Protein 2JP3 (pdb70)

Secondary structure (DSSP, 8-state):
--TTSTTSGGGGGGHHHHHHHHHHHHHHHHHHHHHHHTTHHHHHHT--TTTSTTTSHHHHS---S--

Foldseek 3Di:
DPPPCVPDPCVVVCCCCVVVVVVVVVVVVVVVVVVCVVVVVCCVVVNDPPPPCPVVCVVVHVPDPDD

Solvent-accessible surface area: 6383 Å² total; per-residue (Å²): 212,46,142,112,68,152,72,61,100,144,72,136,70,135,101,63,115,112,126,35,34,137,114,140,35,41,105,111,86,114,56,39,111,56,130,50,115,83,26,92,80,106,52,174,198,88,80,53,130,81,65,70,45,119,139,49,56,87,153,114,65,114,67,70,115,77,186

Sequence (67 aa):
NGPVDKGSPFYYDWESLQLGGLIFGGLLCIAGIALALSGKCKCRRNHTPSSLPEKVTPLITPGSAST

Structure (mmCIF, N/CA/C/O backbone):
data_2JP3
#
_entry.id   2JP3
#
loop_
_atom_site.group_PDB
_atom_site.id
_atom_site.type_symbol
_atom_site.label_atom_id
_atom_site.label_alt_id
_atom_site.label_comp_id
_atom_site.label_asym_id
_atom_site.label_entity_id
_atom_site.label_seq_id
_atom_site.pdbx_PDB_ins_code
_atom_site.Cartn_x
_atom_site.Cartn_y
_atom_site.Cartn_z
_atom_site.occupancy
_atom_site.B_iso_or_equiv
_atom_site.auth_seq_id
_atom_site.auth_comp_id
_atom_site.auth_asym_id
_atom_site.auth_atom_id
_atom_site.pdbx_PDB_model_num
ATOM 1 N N . ASN A 1 1 ? -20.462 -5.686 30.099 1.00 0.00 1 ASN A N 1
ATOM 2 C CA . ASN A 1 1 ? -20.343 -4.679 29.007 1.00 0.00 1 ASN A CA 1
ATOM 3 C C . ASN A 1 1 ? -19.174 -3.746 29.303 1.00 0.00 1 ASN A C 1
ATOM 4 O O . ASN A 1 1 ? -19.068 -3.197 30.400 1.00 0.00 1 ASN A O 1
ATOM 17 N N . GLY A 1 2 ? -18.298 -3.571 28.31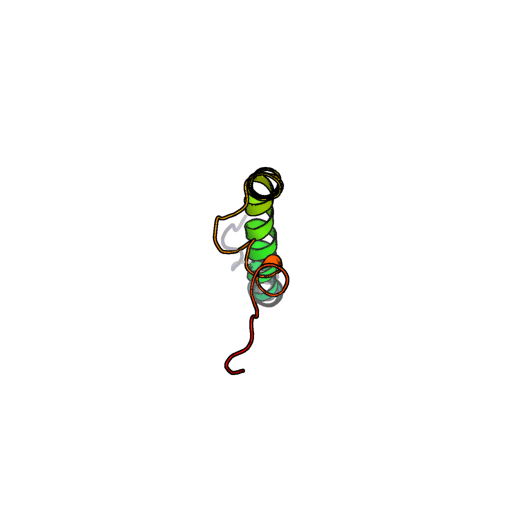9 1.00 0.00 2 GLY A N 1
ATOM 18 C CA . GLY A 1 2 ? -17.140 -2.700 28.487 1.00 0.00 2 GLY A CA 1
ATOM 19 C C . GLY A 1 2 ? -16.419 -2.486 27.161 1.00 0.00 2 GLY A C 1
ATOM 20 O O . GLY A 1 2 ? -15.300 -2.959 26.967 1.00 0.00 2 GLY A O 1
ATOM 24 N N . PRO A 1 3 ? -17.041 -1.782 26.253 1.00 0.00 3 PRO A N 1
ATOM 25 C CA . PRO A 1 3 ? -16.451 -1.494 24.913 1.00 0.00 3 PRO A CA 1
ATOM 26 C C . PRO A 1 3 ? -15.052 -0.892 25.022 1.00 0.00 3 PRO A C 1
ATOM 27 O O . PRO A 1 3 ? -14.346 -0.751 24.023 1.00 0.00 3 PRO A O 1
ATOM 38 N N . VAL A 1 4 ? -14.662 -0.538 26.242 1.00 0.00 4 VAL A N 1
ATOM 39 C CA . VAL A 1 4 ? -13.347 0.049 26.474 1.00 0.00 4 VAL A CA 1
ATOM 40 C C . VAL A 1 4 ? -12.265 -1.025 26.442 1.00 0.00 4 VAL A C 1
ATOM 41 O O . VAL A 1 4 ? -11.134 -0.768 26.028 1.00 0.00 4 VAL A O 1
ATOM 54 N N . ASP A 1 5 ? -12.618 -2.229 26.880 1.00 0.00 5 ASP A N 1
ATOM 55 C CA . ASP A 1 5 ? -11.667 -3.334 26.896 1.00 0.00 5 ASP A CA 1
ATOM 56 C C . ASP A 1 5 ? -10.683 -3.176 28.050 1.00 0.00 5 ASP A C 1
ATOM 57 O O . ASP A 1 5 ? -10.254 -4.161 28.652 1.00 0.00 5 ASP A O 1
ATOM 66 N N . LYS A 1 6 ? -10.328 -1.931 28.353 1.00 0.00 6 LYS A N 1
ATOM 67 C CA . LYS A 1 6 ? -9.393 -1.657 29.438 1.00 0.00 6 LYS A CA 1
ATOM 68 C C . LYS A 1 6 ? -10.021 -1.997 30.786 1.00 0.00 6 LYS A C 1
ATOM 69 O O . LYS A 1 6 ? -9.445 -1.720 31.838 1.00 0.00 6 LYS A O 1
ATOM 88 N N . GLY A 1 7 ? -11.204 -2.601 30.746 1.00 0.00 7 GLY A N 1
ATOM 89 C CA . GLY A 1 7 ? -11.901 -2.977 31.971 1.00 0.00 7 GLY A CA 1
ATOM 90 C C . GLY A 1 7 ? -11.436 -4.345 32.458 1.00 0.00 7 GLY A C 1
ATOM 91 O O . GLY A 1 7 ? -11.139 -4.527 33.639 1.00 0.00 7 GLY A O 1
ATOM 95 N N . SER A 1 8 ? -11.373 -5.301 31.538 1.00 0.00 8 SER A N 1
ATOM 96 C CA . SER A 1 8 ? -10.938 -6.650 31.879 1.00 0.00 8 SER A CA 1
ATOM 97 C C . SER A 1 8 ? -9.471 -6.840 31.502 1.00 0.00 8 SER A C 1
ATOM 98 O O . SER A 1 8 ? -8.923 -6.071 30.713 1.00 0.00 8 SER A O 1
ATOM 106 N N . PRO A 1 9 ? -8.829 -7.842 32.045 1.00 0.00 9 PRO A N 1
ATOM 107 C CA . PRO A 1 9 ? -7.395 -8.123 31.749 1.00 0.00 9 PRO A CA 1
ATOM 108 C C . PRO A 1 9 ? -7.183 -8.549 30.299 1.00 0.00 9 PRO A C 1
ATOM 109 O O . PRO A 1 9 ? -6.057 -8.556 29.803 1.00 0.00 9 PRO A O 1
ATOM 120 N N . PHE A 1 10 ? -8.273 -8.899 29.623 1.00 0.00 10 PHE A N 1
ATOM 121 C CA . PHE A 1 10 ? -8.189 -9.319 28.228 1.00 0.00 10 PHE A CA 1
ATOM 122 C C . PHE A 1 10 ? -7.750 -8.153 27.349 1.00 0.00 10 PHE A C 1
ATOM 123 O O . PHE A 1 10 ? -7.677 -8.279 26.126 1.00 0.00 10 PHE A O 1
ATOM 140 N N . TYR A 1 11 ? -7.457 -7.020 27.979 1.00 0.00 11 TYR A N 1
ATOM 141 C CA . TYR A 1 11 ? -7.025 -5.838 27.243 1.00 0.00 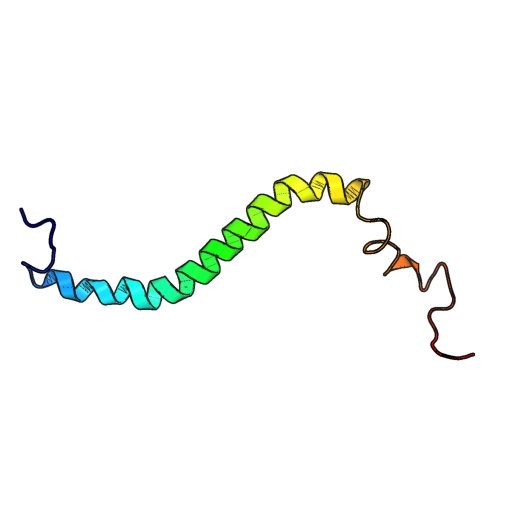11 TYR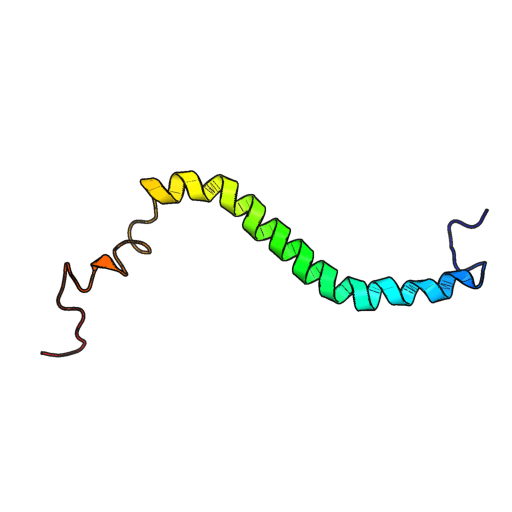 A CA 1
ATOM 142 C C . TYR A 1 11 ? -5.579 -5.993 26.785 1.00 0.00 11 TYR A C 1
ATO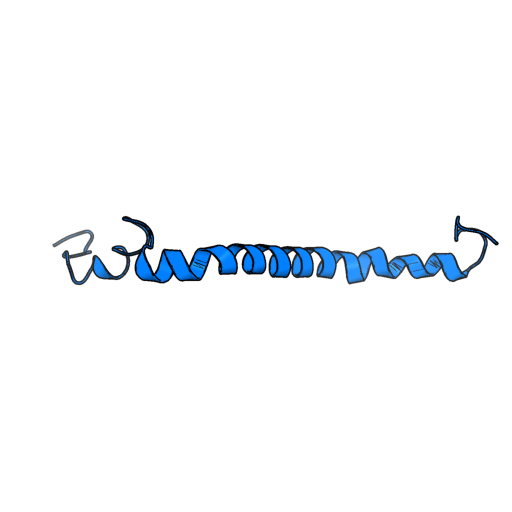M 143 O O . TYR A 1 11 ? -5.202 -5.510 25.717 1.00 0.00 11 TYR A O 1
ATOM 161 N N . TYR A 1 12 ? -4.773 -6.669 27.598 1.00 0.00 12 TYR A N 1
ATOM 162 C CA . TYR A 1 12 ? -3.370 -6.878 27.260 1.00 0.00 12 TYR A CA 1
ATOM 163 C C . TYR A 1 12 ? -3.248 -7.647 25.948 1.00 0.00 12 TYR A C 1
ATOM 164 O O . TYR A 1 12 ? -2.144 -7.893 25.462 1.00 0.00 12 TYR A O 1
ATOM 182 N N . ASP A 1 13 ? -4.389 -8.021 25.378 1.00 0.00 13 ASP A N 1
ATOM 183 C CA . ASP A 1 13 ? -4.398 -8.756 24.120 1.00 0.00 13 ASP A CA 1
ATOM 184 C C . ASP A 1 13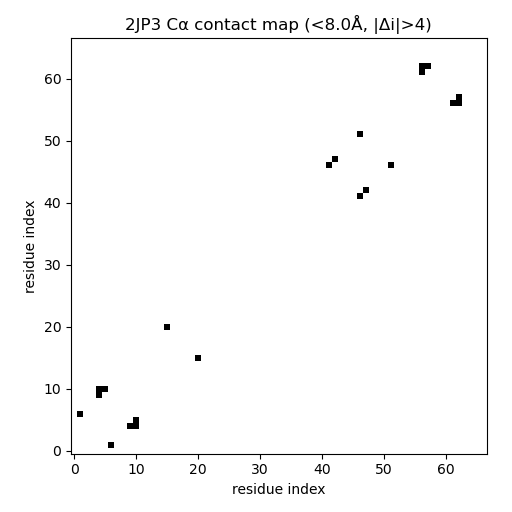 ? -4.167 -7.807 22.948 1.00 0.00 13 ASP A C 1
ATOM 185 O O . ASP A 1 13 ? -4.310 -8.191 21.787 1.00 0.00 13 ASP A O 1
ATOM 194 N N . TRP A 1 14 ? -3.812 -6.565 23.263 1.00 0.00 14 TRP A N 1
ATOM 195 C CA . TRP A 1 14 ? -3.566 -5.565 22.232 1.00 0.00 14 TRP A CA 1
ATOM 196 C C . TRP A 1 14 ? -2.259 -5.854 21.502 1.00 0.00 14 TRP A C 1
ATOM 197 O O . TRP A 1 14 ? -2.074 -5.438 20.360 1.00 0.00 14 TRP A O 1
ATOM 218 N N . GLU A 1 15 ? -1.357 -6.568 22.170 1.00 0.00 15 GLU A N 1
ATOM 219 C CA . GLU A 1 15 ? -0.067 -6.907 21.575 1.00 0.00 15 GLU A CA 1
ATOM 220 C C . GLU A 1 15 ? -0.234 -7.285 20.107 1.00 0.00 15 GLU A C 1
ATOM 221 O O . GLU A 1 15 ? 0.706 -7.182 19.318 1.00 0.00 15 GLU A O 1
ATOM 233 N N . SER A 1 16 ? -1.436 -7.723 19.748 1.00 0.00 16 SER A N 1
ATOM 234 C CA . SER A 1 16 ? -1.717 -8.115 18.372 1.00 0.00 16 SER A CA 1
ATOM 235 C C . SER A 1 16 ? -1.562 -6.923 17.434 1.00 0.00 16 SER A C 1
ATOM 236 O O . SER A 1 16 ? -1.062 -7.061 16.317 1.00 0.00 16 SER A O 1
ATOM 244 N N . LEU A 1 17 ? -1.985 -5.751 17.896 1.00 0.00 17 LEU A N 1
ATOM 245 C CA . LEU A 1 17 ? -1.877 -4.541 17.089 1.00 0.00 17 LEU A CA 1
ATOM 246 C C . LEU A 1 17 ? -0.423 -4.342 16.668 1.00 0.00 17 LEU A C 1
ATOM 247 O O . LEU A 1 17 ? -0.130 -3.621 15.714 1.00 0.00 17 LEU A O 1
ATOM 263 N N . GLN A 1 18 ? 0.483 -5.000 17.384 1.00 0.00 18 GLN A N 1
ATOM 264 C CA . GLN A 1 18 ? 1.905 -4.901 17.080 1.00 0.00 18 GLN A CA 1
ATOM 265 C C . GLN A 1 18 ? 2.313 -5.950 16.050 1.00 0.00 18 GLN A C 1
ATOM 266 O O . GLN A 1 18 ? 2.598 -5.622 14.898 1.00 0.00 18 GLN A O 1
ATOM 280 N N . LEU A 1 19 ? 2.332 -7.213 16.465 1.00 0.00 19 LEU A N 1
ATOM 281 C CA . LEU A 1 19 ? 2.700 -8.293 15.558 1.00 0.00 19 LEU A CA 1
ATOM 282 C C . LEU A 1 19 ? 1.867 -8.207 14.286 1.00 0.00 19 LEU A C 1
ATOM 283 O O . LEU A 1 19 ? 2.379 -8.385 13.181 1.00 0.00 19 LEU A O 1
ATOM 299 N N . GLY A 1 20 ? 0.580 -7.918 14.454 1.00 0.00 20 GLY A N 1
ATOM 300 C CA . 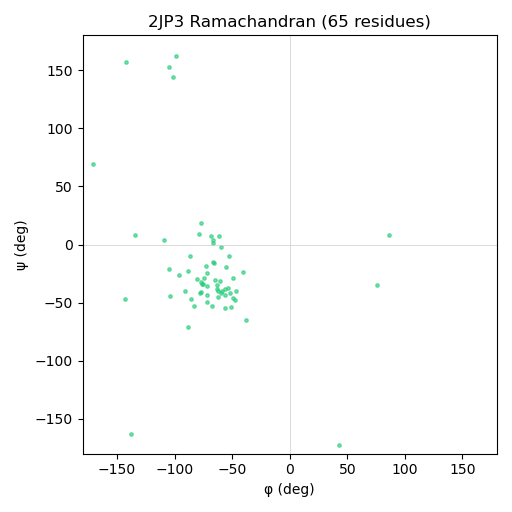GLY A 1 20 ? -0.320 -7.794 13.314 1.00 0.00 20 GLY A CA 1
ATOM 301 C C . GLY A 1 20 ? -0.066 -6.482 12.583 1.00 0.00 20 GLY A C 1
ATOM 302 O O . GLY A 1 20 ? -0.277 -6.380 11.374 1.00 0.00 20 GLY A O 1
ATOM 306 N N . GLY A 1 21 ? 0.396 -5.480 13.327 1.00 0.00 21 GLY A N 1
ATOM 307 C CA . GLY A 1 21 ? 0.687 -4.178 12.741 1.00 0.00 21 GLY A CA 1
ATOM 308 C C . GLY A 1 2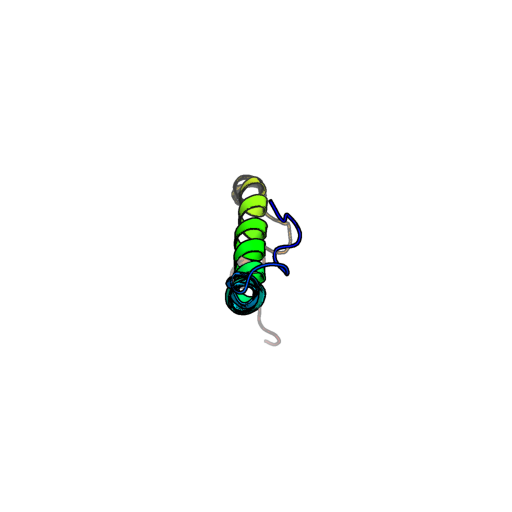1 ? 1.677 -4.324 11.592 1.00 0.00 21 GLY A C 1
ATOM 309 O O . GLY A 1 21 ? 1.511 -3.719 10.533 1.00 0.00 21 GLY A O 1
ATOM 313 N N . LEU A 1 22 ? 2.704 -5.141 11.808 1.00 0.00 22 LEU A N 1
ATOM 314 C CA . LEU A 1 22 ? 3.711 -5.370 10.781 1.00 0.00 22 LEU A CA 1
ATOM 315 C C . LEU A 1 22 ? 3.071 -6.016 9.558 1.00 0.00 22 LEU A C 1
ATOM 316 O O . LEU A 1 22 ? 3.389 -5.668 8.421 1.00 0.00 22 LEU A O 1
ATOM 332 N N . ILE A 1 23 ? 2.154 -6.949 9.802 1.00 0.00 23 ILE A N 1
ATOM 333 C CA . ILE A 1 23 ? 1.461 -7.626 8.715 1.00 0.00 23 ILE A CA 1
ATOM 334 C C . ILE A 1 23 ? 0.483 -6.663 8.052 1.00 0.00 23 ILE A C 1
ATOM 335 O O . ILE A 1 23 ? 0.288 -6.698 6.837 1.00 0.00 23 ILE A O 1
ATOM 351 N N . PHE A 1 24 ? -0.120 -5.795 8.859 1.00 0.00 24 PHE A N 1
ATOM 352 C CA . PHE A 1 24 ? -1.065 -4.818 8.336 1.00 0.00 24 PHE A CA 1
ATOM 353 C C . PHE A 1 24 ? -0.476 -4.141 7.106 1.00 0.00 24 PHE A C 1
ATOM 354 O O . PHE A 1 24 ? -1.131 -4.031 6.069 1.00 0.00 24 PHE A O 1
ATOM 371 N N . GLY A 1 25 ? 0.772 -3.700 7.227 1.00 0.00 25 GLY A N 1
ATOM 372 C CA . GLY A 1 25 ? 1.451 -3.049 6.116 1.00 0.00 25 GLY A CA 1
ATOM 373 C C . GLY A 1 25 ? 1.591 -4.015 4.948 1.00 0.00 25 GLY A C 1
ATOM 374 O O . GLY A 1 25 ? 1.325 -3.662 3.799 1.00 0.00 25 GLY A O 1
ATOM 378 N N . GLY A 1 26 ? 2.001 -5.242 5.255 1.00 0.00 26 GLY A N 1
ATOM 379 C CA . GLY A 1 26 ? 2.163 -6.261 4.227 1.00 0.00 26 GLY A CA 1
ATOM 380 C C . GLY A 1 26 ? 0.824 -6.571 3.571 1.00 0.00 26 GLY A C 1
ATOM 381 O O . GLY A 1 26 ? 0.755 -6.844 2.373 1.00 0.00 26 GLY A O 1
ATOM 385 N N . LEU A 1 2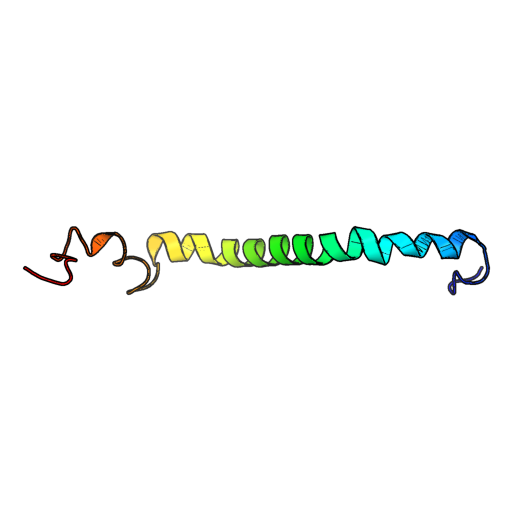7 ? -0.242 -6.512 4.365 1.00 0.00 27 LEU A N 1
ATOM 386 C CA . LEU A 1 27 ? -1.578 -6.774 3.847 1.00 0.00 27 LEU A CA 1
ATOM 387 C C . LEU A 1 27 ? -2.018 -5.618 2.959 1.00 0.00 27 LEU A C 1
ATOM 388 O O . LEU A 1 27 ? -2.457 -5.821 1.828 1.00 0.00 27 LEU A O 1
ATOM 404 N N . LEU A 1 28 ? -1.876 -4.399 3.475 1.00 0.00 28 LEU A N 1
ATOM 405 C CA . LEU A 1 28 ? -2.241 -3.215 2.710 1.00 0.00 28 LEU A CA 1
ATOM 406 C C . LEU A 1 28 ? -1.610 -3.308 1.326 1.00 0.00 28 LEU A C 1
ATOM 407 O O . LEU A 1 28 ? -2.268 -3.073 0.312 1.00 0.00 28 LEU A O 1
ATOM 423 N N . CYS A 1 29 ? -0.333 -3.678 1.296 1.00 0.00 29 CYS A N 1
ATOM 424 C CA . CYS A 1 29 ? 0.378 -3.825 0.034 1.00 0.00 29 CYS A CA 1
ATOM 425 C C . CYS A 1 29 ? -0.359 -4.813 -0.862 1.00 0.00 29 CYS A C 1
ATOM 426 O O . CYS A 1 29 ? -0.716 -4.491 -1.996 1.00 0.00 29 CYS A O 1
ATOM 434 N N . ILE A 1 30 ? -0.597 -6.013 -0.339 1.00 0.00 30 ILE A N 1
ATOM 435 C CA . ILE A 1 30 ? -1.309 -7.034 -1.097 1.00 0.00 30 ILE A CA 1
ATOM 436 C C . ILE A 1 30 ? -2.585 -6.438 -1.677 1.00 0.00 30 ILE A C 1
ATOM 437 O O . ILE A 1 30 ? -3.065 -6.865 -2.728 1.00 0.00 30 ILE A O 1
ATOM 453 N N . ALA A 1 31 ? -3.121 -5.436 -0.986 1.00 0.00 31 ALA A N 1
ATOM 454 C CA . ALA A 1 31 ? -4.334 -4.769 -1.438 1.00 0.00 31 ALA A CA 1
ATOM 455 C C . ALA A 1 31 ? -3.992 -3.749 -2.517 1.00 0.00 31 ALA A C 1
ATOM 456 O O . ALA A 1 31 ? -4.799 -3.470 -3.404 1.00 0.00 31 ALA A O 1
ATOM 463 N N . GLY A 1 32 ? -2.783 -3.202 -2.436 1.00 0.00 32 GLY A N 1
ATOM 464 C CA . GLY A 1 32 ? -2.331 -2.220 -3.413 1.00 0.00 32 GLY A CA 1
ATOM 465 C C . GLY A 1 32 ? -2.160 -2.872 -4.779 1.00 0.00 32 GLY A C 1
ATOM 466 O O . GLY A 1 32 ? -2.717 -2.409 -5.774 1.00 0.00 32 GLY A O 1
ATOM 470 N N . ILE A 1 33 ? -1.392 -3.957 -4.818 1.00 0.00 33 ILE A N 1
ATOM 471 C CA . ILE A 1 33 ? -1.165 -4.672 -6.067 1.00 0.00 33 ILE A CA 1
ATOM 472 C C . ILE A 1 33 ? -2.491 -5.150 -6.647 1.00 0.00 33 ILE A C 1
ATOM 473 O O . ILE A 1 33 ? -2.708 -5.093 -7.858 1.00 0.00 33 ILE A O 1
ATOM 489 N N . ALA A 1 34 ? -3.376 -5.618 -5.772 1.00 0.00 34 ALA A N 1
ATOM 490 C CA . ALA A 1 34 ? -4.682 -6.101 -6.203 1.00 0.00 34 ALA A CA 1
ATOM 491 C C . ALA A 1 34 ? -5.365 -5.067 -7.090 1.00 0.00 34 ALA A C 1
ATOM 492 O O . ALA A 1 34 ? -5.782 -5.373 -8.208 1.00 0.00 34 ALA A O 1
ATOM 499 N N . LEU A 1 35 ? -5.471 -3.841 -6.588 1.00 0.00 35 LEU A N 1
ATOM 500 C CA . LEU A 1 35 ? -6.100 -2.769 -7.348 1.00 0.00 35 LEU A CA 1
ATOM 501 C C . LEU A 1 35 ? -5.412 -2.609 -8.698 1.00 0.00 35 LEU A C 1
ATOM 502 O O . LEU A 1 35 ? -6.061 -2.356 -9.713 1.00 0.00 35 LEU A O 1
ATOM 518 N N . ALA A 1 36 ? -4.091 -2.761 -8.701 1.00 0.00 36 ALA A N 1
ATOM 519 C CA . ALA A 1 36 ? -3.319 -2.636 -9.932 1.00 0.00 36 ALA A CA 1
ATOM 520 C C . ALA A 1 36 ? -3.785 -3.663 -10.958 1.00 0.00 36 ALA A C 1
ATOM 521 O O . ALA A 1 36 ? -3.915 -3.355 -12.143 1.00 0.00 36 ALA A O 1
ATOM 528 N N . LEU A 1 37 ? -4.035 -4.884 -10.495 1.00 0.00 37 LEU A N 1
ATOM 529 C CA . LEU A 1 37 ? -4.487 -5.949 -11.383 1.00 0.00 37 LEU A CA 1
ATOM 530 C C . LEU A 1 37 ? -5.614 -5.452 -12.283 1.00 0.00 37 LEU A C 1
ATOM 531 O O . LEU A 1 37 ? -5.663 -5.778 -13.469 1.00 0.00 37 LEU A O 1
ATOM 547 N N . SER A 1 38 ? -6.516 -4.660 -11.712 1.00 0.00 38 SER A N 1
ATOM 548 C CA . SER A 1 38 ? -7.636 -4.122 -12.476 1.00 0.00 38 SER A CA 1
ATOM 549 C C . SER A 1 38 ? -7.135 -3.144 -13.534 1.00 0.00 38 SER A C 1
ATOM 550 O O . SER A 1 38 ? -7.924 -2.554 -14.273 1.00 0.00 38 SER A O 1
ATOM 558 N N . GLY A 1 39 ? -5.817 -2.980 -13.598 1.00 0.00 39 GLY A N 1
ATOM 559 C CA . GLY A 1 39 ? -5.210 -2.073 -14.566 1.00 0.00 39 GLY A CA 1
ATOM 560 C C . GLY A 1 39 ? -4.020 -2.733 -15.254 1.00 0.00 39 GLY A C 1
ATOM 561 O O . GLY A 1 39 ? -3.277 -2.085 -15.991 1.00 0.00 39 GLY A O 1
ATOM 565 N N . LYS A 1 40 ? -3.846 -4.028 -15.009 1.00 0.00 40 LYS A N 1
ATOM 566 C CA . LYS A 1 40 ? -2.744 -4.769 -15.611 1.00 0.00 40 LYS A CA 1
ATOM 567 C C . LYS A 1 40 ? -3.177 -5.383 -16.938 1.00 0.00 40 LYS A C 1
ATOM 568 O O . LYS A 1 40 ? -2.419 -5.389 -17.908 1.00 0.00 40 LYS A O 1
ATOM 587 N N . CYS A 1 41 ? -4.402 -5.898 -16.973 1.00 0.00 41 CYS A N 1
ATOM 588 C CA . CYS A 1 41 ? -4.929 -6.512 -18.186 1.00 0.00 41 CYS A CA 1
ATOM 589 C C . CYS A 1 41 ? -4.816 -5.550 -19.365 1.00 0.00 41 CYS A C 1
ATOM 590 O O . CYS A 1 41 ? -4.533 -5.962 -20.490 1.00 0.00 41 CYS A O 1
ATOM 598 N N . LYS A 1 42 ? -5.040 -4.269 -19.098 1.00 0.00 42 LYS A N 1
ATOM 599 C CA . LYS A 1 42 ? -4.963 -3.254 -20.142 1.00 0.00 42 LYS A CA 1
ATOM 600 C C . LYS A 1 42 ? -3.510 -2.913 -20.457 1.00 0.00 42 LYS A C 1
ATOM 601 O O . LYS A 1 42 ? -3.136 -2.759 -21.620 1.00 0.00 42 LYS A O 1
ATOM 620 N N . CYS A 1 43 ? -2.696 -2.792 -19.413 1.00 0.00 43 CYS A N 1
ATOM 621 C CA . CYS A 1 43 ? -1.286 -2.464 -19.588 1.00 0.00 43 CYS A CA 1
ATOM 622 C C . CYS A 1 43 ? -0.551 -3.587 -20.313 1.00 0.00 43 CYS A C 1
ATOM 623 O O . CYS A 1 43 ? 0.561 -3.396 -20.805 1.00 0.00 43 CYS A O 1
ATOM 631 N N . ARG A 1 44 ? -1.177 -4.758 -20.375 1.00 0.00 44 ARG A N 1
ATOM 632 C CA . ARG A 1 44 ? -0.567 -5.901 -21.044 1.00 0.00 44 ARG A CA 1
ATOM 633 C C . ARG A 1 44 ? -0.660 -5.748 -22.559 1.00 0.00 44 ARG A C 1
ATOM 634 O O . ARG A 1 44 ? 0.232 -6.174 -23.292 1.00 0.00 44 ARG A O 1
ATOM 655 N N . ARG A 1 45 ? -1.747 -5.135 -23.018 1.00 0.00 45 ARG A N 1
ATOM 656 C CA . ARG A 1 45 ? -1.954 -4.925 -24.447 1.00 0.00 45 ARG A CA 1
ATOM 657 C C . ARG A 1 45 ? -1.706 -3.465 -24.810 1.00 0.00 45 ARG A C 1
ATOM 658 O O . ARG A 1 45 ? -1.438 -3.140 -25.967 1.00 0.00 45 ARG A O 1
ATOM 679 N N . ASN A 1 46 ? -1.797 -2.591 -23.812 1.00 0.00 46 ASN A N 1
ATOM 680 C CA . ASN A 1 46 ? -1.580 -1.164 -24.031 1.00 0.00 46 ASN A CA 1
ATOM 681 C C . ASN A 1 46 ? -0.213 -0.744 -23.504 1.00 0.00 46 ASN A C 1
ATOM 682 O O . ASN A 1 46 ? 0.517 -0.010 -24.170 1.00 0.00 46 ASN A O 1
ATOM 693 N N . HIS A 1 47 ? 0.128 -1.229 -22.307 1.00 0.00 47 HIS A N 1
ATOM 694 C CA . HIS A 1 47 ? 1.412 -0.914 -21.673 1.00 0.00 47 HIS A CA 1
ATOM 695 C C . HIS A 1 47 ? 1.754 0.571 -21.834 1.00 0.00 47 HIS A C 1
ATOM 696 O O . HIS A 1 47 ? 0.929 1.358 -22.299 1.00 0.00 47 HIS A O 1
ATOM 711 N N . THR A 1 48 ? 2.969 0.950 -21.432 1.00 0.00 48 THR A N 1
ATOM 712 C CA . THR A 1 48 ? 3.402 2.342 -21.531 1.00 0.00 48 THR A CA 1
ATOM 713 C C . THR A 1 48 ? 4.379 2.514 -22.702 1.00 0.00 48 THR A C 1
ATOM 714 O O . THR A 1 48 ? 5.073 1.566 -23.070 1.00 0.00 48 THR A O 1
ATOM 725 N N . PRO A 1 49 ? 4.461 3.689 -23.293 1.00 0.00 49 PRO A N 1
ATOM 726 C CA . PRO A 1 49 ? 5.390 3.944 -24.437 1.00 0.00 49 PRO A CA 1
ATOM 727 C C . PRO A 1 49 ? 6.840 4.117 -23.987 1.00 0.00 49 PRO A C 1
ATOM 728 O O . PRO A 1 49 ? 7.659 4.671 -24.720 1.00 0.00 49 PRO A O 1
ATOM 739 N N . SER A 1 50 ? 7.154 3.658 -22.780 1.00 0.00 50 SER A N 1
ATOM 740 C CA . SER A 1 50 ? 8.513 3.794 -22.263 1.00 0.00 50 SER A CA 1
ATOM 741 C C . SER A 1 50 ? 8.925 2.570 -21.447 1.00 0.00 50 SER A C 1
ATOM 742 O O . SER A 1 50 ? 10.026 2.045 -21.613 1.00 0.00 50 SER A O 1
ATOM 750 N N . SER A 1 51 ? 8.043 2.134 -20.556 1.00 0.00 51 SER A N 1
ATOM 751 C CA . SER A 1 51 ? 8.332 0.984 -19.703 1.00 0.00 51 SER A CA 1
ATOM 752 C C . SER A 1 51 ? 8.468 -0.305 -20.513 1.00 0.00 51 SER A C 1
ATOM 753 O O . SER A 1 51 ? 9.202 -1.213 -20.121 1.00 0.00 51 SER A O 1
ATOM 761 N N . LEU A 1 52 ? 7.751 -0.394 -21.629 1.00 0.00 52 LEU A N 1
ATOM 762 C CA . LEU A 1 52 ? 7.802 -1.596 -22.457 1.00 0.00 52 LEU A CA 1
ATOM 763 C C . LEU A 1 52 ? 9.008 -1.595 -23.420 1.00 0.00 52 LEU A C 1
ATOM 764 O O . LEU A 1 52 ? 9.769 -2.561 -23.419 1.00 0.00 52 LEU A O 1
ATOM 780 N N . PRO A 1 53 ? 9.233 -0.575 -24.240 1.00 0.00 53 PRO A N 1
ATOM 781 C CA . PRO A 1 53 ? 10.406 -0.579 -25.175 1.00 0.00 53 PRO A CA 1
ATOM 782 C C . PRO A 1 53 ? 11.746 -0.649 -24.442 1.00 0.00 53 PRO A C 1
ATOM 783 O O . PRO A 1 53 ? 12.804 -0.524 -25.059 1.00 0.00 53 PRO A O 1
ATOM 794 N N . GLU A 1 54 ? 11.699 -0.848 -23.128 1.00 0.00 54 GLU A N 1
ATOM 795 C CA . GLU A 1 54 ? 12.924 -0.928 -22.337 1.00 0.00 54 GLU A CA 1
ATOM 796 C C . GLU A 1 54 ? 13.598 -2.285 -22.524 1.00 0.00 54 GLU A C 1
ATOM 797 O O . GLU A 1 54 ? 14.822 -2.370 -22.631 1.00 0.00 54 GLU A O 1
ATOM 809 N N . LYS A 1 55 ? 12.794 -3.343 -22.561 1.00 0.00 55 LYS A N 1
ATOM 810 C CA . LYS A 1 55 ? 13.329 -4.690 -22.735 1.00 0.00 55 LYS A CA 1
ATOM 811 C C . LYS A 1 55 ? 13.494 -5.006 -24.217 1.00 0.00 55 LYS A C 1
ATOM 812 O O . LYS A 1 55 ? 14.096 -6.016 -24.582 1.00 0.00 55 LYS A O 1
ATOM 831 N N . VAL A 1 56 ? 12.954 -4.131 -25.062 1.00 0.00 56 VAL A N 1
ATOM 832 C CA . VAL A 1 56 ? 13.042 -4.313 -26.507 1.00 0.00 56 VAL A CA 1
ATOM 833 C C . VAL A 1 56 ? 13.992 -3.287 -27.117 1.00 0.00 56 VAL A C 1
ATOM 834 O O . VAL A 1 56 ? 14.152 -3.224 -28.336 1.00 0.00 56 VAL A O 1
ATOM 847 N N . THR A 1 57 ? 14.619 -2.483 -26.261 1.00 0.00 57 THR A N 1
ATOM 848 C CA . THR A 1 57 ? 15.549 -1.460 -26.729 1.00 0.00 57 THR A CA 1
ATOM 849 C C . THR A 1 57 ? 16.844 -2.091 -27.241 1.00 0.00 57 THR A C 1
ATOM 850 O O . THR A 1 57 ? 17.359 -1.696 -28.287 1.00 0.00 57 THR A O 1
ATOM 861 N N . PRO A 1 58 ? 17.378 -3.054 -26.533 1.00 0.00 58 PRO A N 1
ATOM 862 C CA . PRO A 1 58 ? 18.642 -3.740 -26.937 1.00 0.00 58 PRO A CA 1
ATOM 863 C C . PRO A 1 58 ? 18.508 -4.430 -28.292 1.00 0.00 58 PRO A C 1
ATOM 864 O O . PRO A 1 58 ? 19.478 -4.543 -29.041 1.00 0.00 58 PRO A O 1
ATOM 875 N N . LEU A 1 59 ? 17.299 -4.891 -28.597 1.00 0.00 59 LEU A N 1
ATOM 876 C CA . LEU A 1 59 ? 17.048 -5.570 -29.863 1.00 0.00 59 LEU A CA 1
ATOM 877 C C . LEU A 1 59 ? 16.669 -4.565 -30.947 1.00 0.00 59 LEU A C 1
ATOM 878 O O . LEU A 1 59 ? 16.822 -4.836 -32.138 1.00 0.00 59 LEU A O 1
ATOM 894 N N . ILE A 1 60 ? 16.174 -3.405 -30.528 1.00 0.00 60 ILE A N 1
ATOM 895 C CA . ILE A 1 60 ? 15.777 -2.367 -31.474 1.00 0.00 60 ILE A CA 1
ATOM 896 C C . ILE A 1 60 ? 16.899 -1.349 -31.654 1.00 0.00 60 ILE A C 1
ATOM 897 O O . ILE A 1 60 ? 17.004 -0.704 -32.697 1.00 0.00 60 ILE A O 1
ATOM 913 N N . THR A 1 61 ? 17.736 -1.212 -30.631 1.00 0.00 61 THR A N 1
ATOM 914 C CA . THR A 1 61 ? 18.848 -0.269 -30.688 1.00 0.00 61 THR A CA 1
ATOM 915 C C . THR A 1 61 ? 20.081 -0.861 -29.998 1.00 0.00 61 THR A C 1
ATOM 916 O O . THR A 1 61 ? 19.954 -1.755 -29.161 1.00 0.00 61 THR A O 1
ATOM 927 N N . PRO A 1 62 ? 21.262 -0.390 -30.325 1.00 0.00 62 PRO A N 1
ATOM 928 C CA . PRO A 1 62 ? 22.520 -0.896 -29.713 1.00 0.00 62 PRO A CA 1
ATOM 929 C C . PRO A 1 62 ? 22.352 -1.216 -28.229 1.00 0.00 62 PRO A C 1
ATOM 930 O O . PRO A 1 62 ? 22.455 -2.372 -27.818 1.00 0.00 62 PRO A O 1
ATOM 941 N N . GLY A 1 63 ? 22.093 -0.185 -27.432 1.00 0.00 63 GLY A N 1
ATOM 942 C CA . GLY A 1 63 ? 21.913 -0.368 -25.996 1.00 0.00 63 GLY A CA 1
ATOM 943 C C . GLY A 1 63 ? 23.252 -0.325 -25.269 1.00 0.00 63 GLY A C 1
ATOM 944 O O . GLY A 1 63 ? 23.330 -0.612 -24.074 1.00 0.00 63 GLY A O 1
ATOM 948 N N . SER A 1 64 ? 24.304 0.036 -25.997 1.00 0.00 64 SER A N 1
ATOM 949 C CA . SER A 1 64 ? 25.637 0.114 -25.410 1.00 0.00 64 SER A CA 1
ATOM 950 C C . SER A 1 64 ? 26.006 1.563 -25.110 1.00 0.00 64 SER A C 1
ATOM 951 O O . SER A 1 64 ? 25.645 2.472 -25.857 1.00 0.00 64 SER A O 1
ATOM 959 N N . ALA A 1 65 ? 26.729 1.770 -24.014 1.00 0.00 65 ALA A N 1
ATOM 960 C CA . ALA A 1 65 ? 27.142 3.113 -23.626 1.00 0.00 65 ALA A CA 1
ATOM 961 C C . ALA A 1 65 ? 28.246 3.622 -24.548 1.00 0.00 65 ALA A C 1
ATOM 962 O O . ALA A 1 65 ? 28.504 4.823 -24.619 1.00 0.00 65 ALA A O 1
ATOM 969 N N . SER A 1 66 ? 28.894 2.699 -25.251 1.00 0.00 66 SER A N 1
ATOM 970 C CA . SER A 1 66 ? 29.969 3.065 -26.166 1.00 0.00 66 SER A CA 1
ATOM 971 C C . SER A 1 66 ? 29.858 2.276 -27.466 1.00 0.00 66 SER A C 1
ATOM 972 O O . SER A 1 66 ? 28.812 1.701 -27.767 1.00 0.00 66 SER A O 1
ATOM 980 N N . THR A 1 67 ? 30.943 2.253 -28.233 1.00 0.00 67 THR A N 1
ATOM 981 C CA . THR A 1 67 ? 30.956 1.530 -29.500 1.00 0.00 67 THR A CA 1
ATOM 982 C C . THR A 1 67 ? 29.761 1.932 -30.358 1.00 0.00 67 THR A C 1
ATOM 983 O O . THR A 1 67 ? 29.304 3.054 -30.215 1.00 0.00 67 THR A O 1
#

CATH classification: 1.20.5.780

Radius of gyration: 24.26 Å; Cα contacts (8 Å, |Δi|>4): 11; chains: 1; bounding box: 51×13×63 Å

Nearest PDB structures (foldseek):
  2jp3-assembly1_A  TM=1.015E+00  e=6.306E-10  Rattus norvegicus

InterPro domains:
  IPR000272 Ion-transport regulator, FXYD family [PF02038] (25-71)
  IPR047283 FXYD domain-containing ion transport regulator 4 [cd20322] (21-67)
  IPR047297 Ion-transport regulator, FXYD motif [PS01310] (28-41)

Organism: Rattus norvegicus (NCBI:txid10116)

GO terms:
  GO:0016323 basolateral plasma membrane (C, IDA)
  GO:0017080 sodium channel regulator activity (F, IDA)
  GO:0005890 sodium:potassium-exchanging ATPase complex (C, IDA)
  GO:0005267 potassium channel activity (F, IDA)
  GO:0006812 monoatomic cation transport (P, IDA)
  GO:0005515 protein binding (F, IPI)